Protein AF-A0A0A8EWF3-F1 (afdb_monomer)

Structure (mmCIF, N/CA/C/O backbone):
data_AF-A0A0A8EWF3-F1
#
_entry.id   AF-A0A0A8EWF3-F1
#
loop_
_atom_site.group_PDB
_atom_site.id
_atom_site.type_symbol
_atom_site.label_atom_id
_atom_site.label_alt_id
_atom_site.label_comp_id
_atom_site.label_asym_id
_atom_site.label_entity_id
_atom_site.label_seq_id
_atom_site.pdbx_PDB_ins_code
_atom_site.Cartn_x
_atom_site.Cartn_y
_atom_site.Cartn_z
_atom_site.occupancy
_atom_site.B_iso_or_equiv
_atom_site.auth_seq_id
_atom_site.auth_comp_id
_atom_site.auth_asym_id
_atom_site.auth_atom_id
_atom_site.pdbx_PDB_model_num
ATOM 1 N N . MET A 1 1 ? -27.011 8.630 15.230 1.00 48.81 1 MET A N 1
ATOM 2 C CA . MET A 1 1 ? -26.322 9.330 14.113 1.00 48.81 1 MET A CA 1
ATOM 3 C C . MET A 1 1 ? -24.894 8.831 13.846 1.00 48.81 1 MET A C 1
ATOM 5 O O . MET A 1 1 ? -24.354 9.154 12.801 1.00 48.81 1 MET A O 1
ATOM 9 N N . THR A 1 2 ? -24.285 8.014 14.715 1.00 58.91 2 THR A N 1
ATOM 10 C CA . THR A 1 2 ? -22.899 7.515 14.578 1.00 58.91 2 THR A CA 1
ATOM 11 C C . THR A 1 2 ? -22.667 6.549 13.408 1.00 58.91 2 THR A C 1
ATOM 13 O O . THR A 1 2 ? -21.624 6.640 12.772 1.00 58.91 2 THR A O 1
ATOM 16 N N . SER A 1 3 ? -23.632 5.684 13.069 1.00 68.69 3 SER A N 1
ATOM 17 C CA . SER A 1 3 ? -23.483 4.692 11.983 1.00 68.69 3 SER A CA 1
ATOM 18 C C . SER A 1 3 ? -23.266 5.328 10.598 1.00 68.69 3 SER A C 1
ATOM 20 O O . SER A 1 3 ? -22.414 4.870 9.849 1.00 68.69 3 SER A O 1
ATOM 22 N N . ARG A 1 4 ? -23.936 6.447 10.279 1.00 83.62 4 ARG A N 1
ATOM 23 C CA . ARG A 1 4 ? -23.795 7.120 8.969 1.00 83.62 4 ARG A CA 1
ATOM 24 C C . ARG A 1 4 ? -22.436 7.807 8.776 1.00 83.62 4 ARG A C 1
ATOM 26 O O . ARG A 1 4 ? -22.008 8.008 7.645 1.00 83.62 4 ARG A O 1
ATOM 33 N N . ASN A 1 5 ? -21.764 8.146 9.874 1.00 91.00 5 ASN A N 1
ATOM 34 C CA . ASN A 1 5 ? -20.509 8.898 9.868 1.00 91.00 5 ASN A CA 1
ATOM 35 C C . ASN A 1 5 ? -19.274 7.989 10.001 1.00 91.00 5 ASN A C 1
ATOM 37 O O . ASN A 1 5 ? -18.174 8.390 9.624 1.00 91.00 5 ASN A O 1
ATOM 41 N N . ARG A 1 6 ? -19.452 6.763 10.519 1.00 94.19 6 ARG A N 1
ATOM 42 C CA . ARG A 1 6 ? -18.382 5.776 10.740 1.00 94.19 6 ARG A CA 1
ATOM 43 C C . ARG A 1 6 ? -17.614 5.431 9.450 1.00 94.19 6 ARG A C 1
ATOM 45 O O . ARG A 1 6 ? -16.394 5.566 9.491 1.00 94.19 6 ARG A O 1
ATOM 52 N N . PRO A 1 7 ? -18.251 5.155 8.288 1.00 96.25 7 PRO A N 1
ATOM 53 C CA . PRO A 1 7 ? -17.521 4.813 7.060 1.00 96.25 7 PRO A CA 1
ATOM 54 C C . PRO A 1 7 ? -16.562 5.910 6.579 1.00 96.25 7 PRO A C 1
ATOM 56 O O . PRO A 1 7 ? -15.461 5.630 6.115 1.00 96.25 7 PRO A O 1
ATOM 59 N N . ALA A 1 8 ? -16.948 7.182 6.729 1.00 97.00 8 ALA A N 1
ATOM 60 C CA . ALA A 1 8 ? -16.099 8.308 6.346 1.00 97.00 8 ALA A CA 1
ATOM 61 C C . ALA A 1 8 ? -14.860 8.441 7.250 1.00 97.00 8 ALA A C 1
ATOM 63 O O . ALA A 1 8 ? -13.789 8.822 6.774 1.00 97.00 8 ALA A O 1
ATOM 64 N N . ALA A 1 9 ? -14.988 8.108 8.540 1.00 97.75 9 ALA A N 1
ATOM 65 C CA . ALA A 1 9 ? -13.851 8.052 9.455 1.00 97.75 9 ALA A CA 1
ATOM 66 C C . ALA A 1 9 ? -12.939 6.865 9.135 1.00 97.75 9 ALA A C 1
ATOM 68 O O . ALA A 1 9 ? -11.726 7.053 9.070 1.00 97.75 9 ALA A O 1
ATOM 69 N N . VAL A 1 10 ? -13.525 5.686 8.891 1.00 98.19 10 VAL A N 1
ATOM 70 C CA . VAL A 1 10 ? -12.802 4.466 8.504 1.00 98.19 10 VAL A CA 1
ATOM 71 C C . VAL A 1 10 ? -11.935 4.734 7.278 1.00 98.19 10 VAL A C 1
ATOM 73 O O . VAL A 1 10 ? -10.716 4.593 7.347 1.00 98.19 10 VAL A O 1
ATOM 76 N N . LEU A 1 11 ? -12.530 5.243 6.194 1.00 98.06 11 LEU A N 1
ATOM 77 C CA . LEU A 1 11 ? -11.802 5.557 4.965 1.00 98.06 11 LEU A CA 1
ATOM 78 C C . LEU A 1 11 ? -10.688 6.588 5.193 1.00 98.06 11 LEU A C 1
ATOM 80 O O . LEU A 1 11 ? -9.580 6.433 4.684 1.00 98.06 11 LEU A O 1
ATOM 84 N N . ALA A 1 12 ? -10.958 7.645 5.963 1.00 97.94 12 ALA A N 1
ATOM 85 C CA . ALA A 1 12 ? -9.964 8.673 6.255 1.00 97.94 12 ALA A CA 1
ATOM 86 C C . ALA A 1 12 ? -8.751 8.108 7.015 1.00 97.94 12 ALA A C 1
ATOM 88 O O . ALA A 1 12 ? -7.612 8.415 6.663 1.00 97.94 12 ALA A O 1
ATOM 89 N N . LEU A 1 13 ? -8.984 7.281 8.034 1.00 98.12 13 LEU A N 1
ATOM 90 C CA . LEU A 1 13 ? -7.924 6.652 8.827 1.00 98.12 13 LEU A CA 1
ATOM 91 C C . LEU A 1 13 ? -7.172 5.579 8.027 1.00 98.12 13 LEU A C 1
ATOM 93 O O . LEU A 1 13 ? -5.946 5.483 8.122 1.00 98.12 13 LEU A O 1
ATOM 97 N N . ALA A 1 14 ? -7.874 4.817 7.187 1.00 97.69 14 ALA A N 1
ATOM 98 C CA . ALA A 1 14 ? -7.269 3.843 6.282 1.00 97.69 14 ALA A CA 1
ATOM 99 C C . ALA A 1 14 ? -6.287 4.516 5.307 1.00 97.69 14 ALA A C 1
ATOM 101 O O . ALA A 1 14 ? -5.194 4.004 5.080 1.00 97.69 14 ALA A O 1
ATOM 102 N N . GLN A 1 15 ? -6.619 5.723 4.832 1.00 97.12 15 GLN A N 1
ATOM 103 C CA . GLN A 1 15 ? -5.756 6.578 4.003 1.00 97.12 15 GLN A CA 1
ATOM 104 C C . GLN A 1 15 ? -4.598 7.256 4.768 1.00 97.12 15 GLN A C 1
ATOM 106 O O . GLN A 1 15 ? -3.878 8.063 4.181 1.00 97.12 15 GLN A O 1
ATOM 111 N N . GLY A 1 16 ? -4.428 6.993 6.068 1.00 96.56 16 GLY A N 1
ATOM 112 C CA . GLY A 1 16 ? -3.350 7.566 6.882 1.00 96.56 16 GLY A CA 1
ATOM 113 C C . GLY A 1 16 ? -3.595 9.003 7.352 1.00 96.56 16 GLY A C 1
ATOM 114 O O . GLY A 1 16 ? -2.654 9.695 7.742 1.00 96.56 16 GLY A O 1
ATOM 115 N N . ARG A 1 17 ? -4.842 9.491 7.314 1.00 97.69 17 ARG A N 1
ATOM 116 C CA . ARG A 1 17 ? -5.175 10.822 7.843 1.00 97.69 17 ARG A CA 1
ATOM 117 C C . ARG A 1 17 ? -5.120 10.842 9.368 1.00 97.69 17 ARG A C 1
ATOM 119 O O . ARG A 1 17 ? -5.388 9.845 10.031 1.00 97.69 17 ARG A O 1
ATOM 126 N N . THR A 1 18 ? -4.849 12.015 9.933 1.00 98.00 18 THR A N 1
ATOM 127 C CA . THR A 1 18 ? -4.848 12.200 11.390 1.00 98.00 18 THR A CA 1
ATOM 128 C C . THR A 1 18 ? -6.256 12.077 11.978 1.00 98.00 18 THR A C 1
ATOM 130 O O . THR A 1 18 ? -7.254 12.321 11.296 1.00 98.00 18 THR A O 1
ATOM 133 N N . ASN A 1 19 ? -6.357 11.810 13.285 1.00 97.56 19 ASN A N 1
ATOM 134 C CA . ASN A 1 19 ? -7.644 11.730 13.990 1.00 97.56 19 ASN A CA 1
ATOM 135 C C . ASN A 1 19 ? -8.511 12.984 13.790 1.00 97.56 19 ASN A C 1
ATOM 137 O O . ASN A 1 19 ? -9.726 12.881 13.639 1.00 97.56 19 ASN A O 1
ATOM 141 N N . GLY A 1 20 ? -7.900 14.174 13.743 1.00 97.62 20 GLY A N 1
ATOM 142 C CA . GLY A 1 20 ? -8.615 15.427 13.480 1.00 97.62 20 GLY A CA 1
ATOM 143 C C . GLY A 1 20 ? -9.156 15.521 12.049 1.00 97.62 20 GLY A C 1
ATOM 144 O O . GLY A 1 20 ? -10.282 15.968 11.834 1.00 97.62 20 GLY A O 1
ATOM 145 N N . GLN A 1 21 ? -8.389 15.053 11.063 1.00 98.06 21 GLN A N 1
ATOM 146 C CA . GLN A 1 21 ? -8.828 14.999 9.668 1.00 98.06 21 GLN A CA 1
ATOM 147 C C . GLN A 1 21 ? -9.930 13.953 9.455 1.00 98.06 21 GLN A C 1
ATOM 149 O O . GLN A 1 21 ? -10.879 14.220 8.719 1.00 98.06 21 GLN A O 1
ATOM 154 N N . ALA A 1 22 ? -9.841 12.800 10.121 1.00 97.88 22 ALA A N 1
ATOM 155 C CA . ALA A 1 22 ? -10.887 11.781 10.114 1.00 97.88 22 ALA A CA 1
ATOM 156 C C . ALA A 1 22 ? -12.173 12.283 10.783 1.00 97.88 22 ALA A C 1
ATOM 158 O O . ALA A 1 22 ? -13.258 12.125 10.228 1.00 97.88 22 ALA A O 1
ATOM 159 N N . ALA A 1 23 ? -12.051 12.979 11.918 1.00 97.38 23 ALA A N 1
ATOM 160 C CA . ALA A 1 23 ? -13.173 13.617 12.600 1.00 97.38 23 ALA A CA 1
ATOM 161 C C . ALA A 1 23 ? -13.886 14.627 11.688 1.00 97.38 23 ALA A C 1
ATOM 163 O O . ALA A 1 23 ? -15.108 14.584 11.549 1.00 97.38 23 ALA A O 1
ATOM 164 N N . LYS A 1 24 ? -13.116 15.479 10.993 1.00 97.62 24 LYS A N 1
ATOM 165 C CA . LYS A 1 24 ? -13.646 16.432 10.008 1.00 97.62 24 LYS A CA 1
ATOM 166 C C . LYS A 1 24 ? -14.337 15.724 8.840 1.00 97.62 24 LYS A C 1
ATOM 168 O O . LYS A 1 24 ? -15.425 16.137 8.457 1.00 97.62 24 LYS A O 1
ATOM 173 N N . ALA A 1 25 ? -13.731 14.669 8.292 1.00 96.69 25 ALA A N 1
ATOM 174 C CA . ALA A 1 25 ? -14.299 13.900 7.183 1.00 96.69 25 ALA A CA 1
ATOM 175 C C . ALA A 1 25 ? -15.623 13.215 7.563 1.00 96.69 25 ALA A C 1
ATOM 177 O O . ALA A 1 25 ? -16.545 13.166 6.756 1.00 96.69 25 ALA A O 1
ATOM 178 N N . ALA A 1 26 ? -15.726 12.735 8.801 1.00 96.38 26 ALA A N 1
ATOM 179 C CA . ALA A 1 26 ? -16.917 12.086 9.332 1.00 96.38 26 ALA A CA 1
ATOM 180 C C . ALA A 1 26 ? -17.937 13.049 9.959 1.00 96.38 26 ALA A C 1
ATOM 182 O O . ALA A 1 26 ? -19.008 12.610 10.368 1.00 96.38 26 ALA A O 1
ATOM 183 N N . GLY A 1 27 ? -17.634 14.344 10.084 1.00 96.50 27 GLY A N 1
ATOM 184 C CA . GLY A 1 27 ? -18.511 15.298 10.770 1.00 96.50 27 GLY A CA 1
ATOM 185 C C . GLY A 1 27 ? -18.739 14.955 12.249 1.00 96.50 27 GLY A C 1
ATOM 186 O O . GLY A 1 27 ? -19.850 15.101 12.756 1.00 96.50 27 GLY A O 1
ATOM 187 N N . VAL A 1 28 ? -17.709 14.454 12.939 1.00 96.50 28 VAL A N 1
ATOM 188 C CA . VAL A 1 28 ? -17.737 14.106 14.373 1.00 96.50 28 VAL A CA 1
ATOM 189 C C . VAL A 1 28 ? -16.623 14.826 15.137 1.00 96.50 28 VAL A C 1
ATOM 191 O O . VAL A 1 28 ? -15.755 15.465 14.548 1.00 96.50 28 VAL A O 1
ATOM 194 N N . SER A 1 29 ? -16.626 14.735 16.469 1.00 96.38 29 SER A N 1
ATOM 195 C CA . SER A 1 29 ? -15.543 15.279 17.298 1.00 96.38 29 SER A CA 1
ATOM 196 C C . SER A 1 29 ? -14.323 14.351 17.325 1.00 96.38 29 SER A C 1
ATOM 198 O O . SER A 1 29 ? -14.458 13.130 17.240 1.00 96.38 29 SER A O 1
ATOM 200 N N . GLY A 1 30 ? -13.126 14.903 17.553 1.00 96.38 30 GLY A N 1
ATOM 201 C CA . GLY A 1 30 ? -11.910 14.095 17.738 1.00 96.38 30 GLY A CA 1
ATOM 202 C C . GLY A 1 30 ? -12.018 13.095 18.897 1.00 96.38 30 GLY A C 1
ATOM 203 O O . GLY A 1 30 ? -11.538 11.972 18.788 1.00 96.38 30 GLY A O 1
ATOM 204 N N . ARG A 1 31 ? -12.743 13.448 19.970 1.00 96.62 31 ARG A N 1
ATOM 205 C CA . ARG A 1 31 ? -13.037 12.533 21.089 1.00 96.62 31 ARG A CA 1
ATOM 206 C C . ARG A 1 31 ? -13.859 11.317 20.648 1.00 96.62 31 ARG A C 1
ATOM 208 O O . ARG A 1 31 ? -13.682 10.238 21.199 1.00 96.62 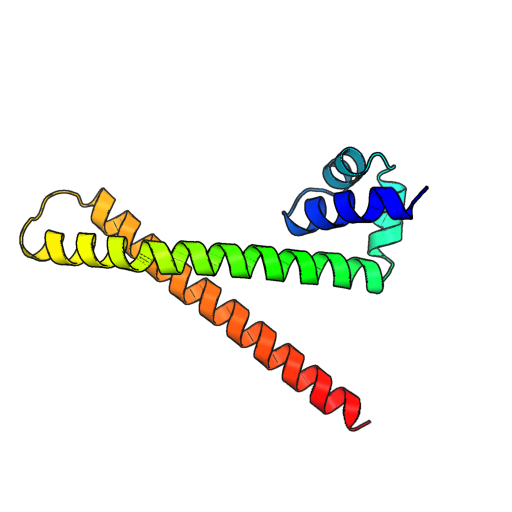31 ARG A O 1
ATOM 215 N N . THR A 1 32 ? -14.731 11.480 19.650 1.00 96.12 32 THR A N 1
ATOM 216 C CA . THR A 1 32 ? -15.491 10.362 19.069 1.00 96.12 32 THR A CA 1
ATOM 217 C C . THR A 1 32 ? -14.574 9.414 18.305 1.00 96.12 32 THR A C 1
ATOM 219 O O . THR A 1 32 ? -14.708 8.210 18.479 1.00 96.12 32 THR A O 1
ATOM 222 N N . ILE A 1 33 ? -13.626 9.945 17.522 1.00 97.69 33 ILE A N 1
ATOM 223 C CA . ILE A 1 33 ? -12.622 9.135 16.813 1.00 97.69 33 ILE A CA 1
ATOM 224 C C . ILE A 1 33 ? -11.746 8.364 17.797 1.00 97.69 33 ILE A C 1
ATOM 226 O O . ILE A 1 33 ? -11.573 7.168 17.624 1.00 97.69 33 ILE A O 1
ATOM 230 N N . LEU A 1 34 ? -11.242 9.021 18.848 1.00 97.00 34 LEU A N 1
ATOM 231 C CA . LEU A 1 34 ? -10.443 8.351 19.880 1.00 97.00 34 LEU A CA 1
ATOM 232 C C . LEU A 1 34 ? -11.218 7.199 20.530 1.00 97.00 34 LEU A C 1
ATOM 234 O O . LEU A 1 34 ? -10.725 6.082 20.562 1.00 97.00 34 LEU A O 1
ATOM 238 N N . ARG A 1 35 ? -12.475 7.439 20.926 1.00 96.38 35 ARG A N 1
ATOM 239 C CA . ARG A 1 35 ? -13.348 6.392 21.479 1.00 96.38 35 ARG A CA 1
ATOM 240 C C . ARG A 1 35 ? -13.605 5.247 20.493 1.00 96.38 35 ARG A C 1
ATOM 242 O O . ARG A 1 35 ? -13.772 4.114 20.916 1.00 96.38 35 ARG A O 1
ATOM 249 N 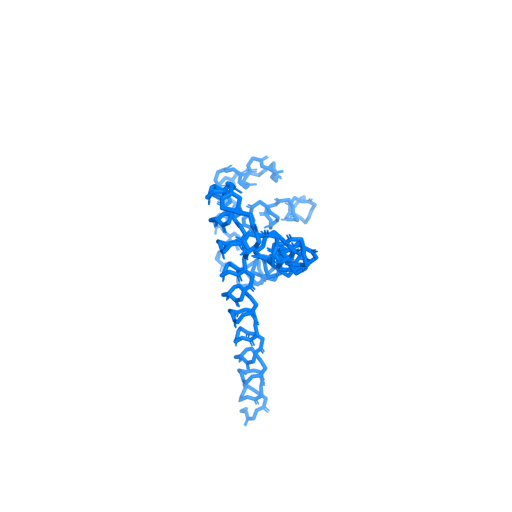N . TRP A 1 36 ? -13.712 5.534 19.196 1.00 96.81 36 TRP A N 1
ATOM 250 C CA . TRP A 1 36 ? -13.828 4.488 18.178 1.00 96.81 36 TRP A CA 1
ATOM 251 C C . TRP A 1 36 ? -12.518 3.723 17.993 1.00 96.81 36 TRP A C 1
ATOM 253 O O . TRP A 1 36 ? -12.562 2.528 17.781 1.00 96.81 36 TRP A O 1
ATOM 263 N N . LEU A 1 37 ? -11.354 4.354 18.122 1.00 96.12 37 LEU A N 1
ATOM 264 C CA . LEU A 1 37 ? -10.076 3.638 18.062 1.00 96.12 37 LEU A CA 1
ATOM 265 C C . LEU A 1 37 ? -9.867 2.689 19.255 1.00 96.12 37 LEU A C 1
ATOM 267 O O . LEU A 1 37 ? -9.147 1.702 19.118 1.00 96.12 37 LEU A O 1
ATOM 271 N N . ASP A 1 38 ? -10.528 2.940 20.387 1.00 96.75 38 ASP A N 1
ATOM 272 C CA . ASP A 1 38 ? -10.550 2.009 21.522 1.00 96.75 38 ASP A CA 1
ATOM 273 C C . ASP A 1 38 ? -11.395 0.746 21.235 1.00 96.75 38 ASP A C 1
ATOM 275 O O . ASP A 1 38 ? -11.193 -0.290 21.868 1.00 96.75 38 ASP A O 1
ATOM 279 N N . ASP A 1 39 ? -12.314 0.806 20.265 1.00 96.25 39 ASP A N 1
ATOM 280 C CA . ASP A 1 39 ? -13.167 -0.305 19.830 1.00 96.25 39 ASP A CA 1
ATOM 281 C C . ASP A 1 39 ? -12.398 -1.225 18.850 1.00 96.25 39 ASP A C 1
ATOM 283 O O . ASP A 1 39 ? -11.993 -0.777 17.769 1.00 96.25 39 ASP A O 1
ATOM 287 N N . PRO A 1 40 ? -12.164 -2.509 19.199 1.00 94.38 40 PRO A N 1
ATOM 288 C CA . PRO A 1 40 ? -11.470 -3.454 18.323 1.00 94.38 40 PRO A CA 1
ATOM 289 C C . PRO A 1 40 ? -12.144 -3.645 16.960 1.00 94.38 40 PRO A C 1
ATOM 291 O O . PRO A 1 40 ? -11.437 -3.772 15.963 1.00 94.38 40 PRO A O 1
ATOM 294 N N . GLU A 1 41 ? -13.479 -3.611 16.895 1.00 94.69 41 GLU A N 1
ATOM 295 C CA . GLU A 1 41 ? -14.230 -3.791 15.645 1.00 94.69 41 GLU A CA 1
ATOM 296 C C . GLU A 1 41 ? -13.948 -2.632 14.681 1.00 94.69 41 GLU A C 1
ATOM 298 O O . GLU A 1 41 ? -13.664 -2.834 13.503 1.00 94.69 41 GLU A O 1
ATOM 303 N N . PHE A 1 42 ? -13.910 -1.400 15.194 1.00 96.25 42 PHE A N 1
ATOM 304 C CA . PHE A 1 42 ? -13.580 -0.231 14.380 1.00 96.25 42 PHE A CA 1
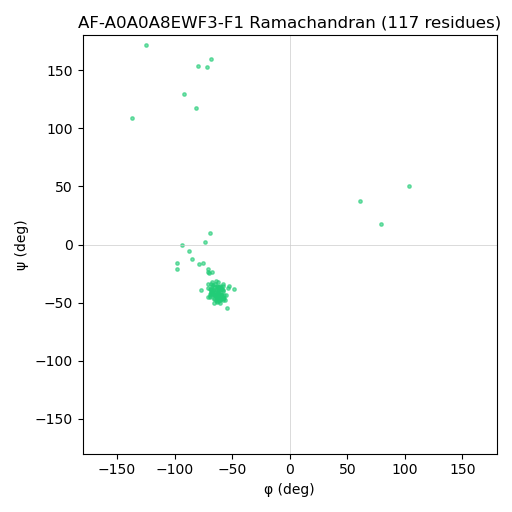ATOM 305 C C . PHE A 1 42 ? -12.137 -0.259 13.871 1.00 96.25 42 PHE A C 1
ATOM 307 O O . PHE A 1 42 ? -11.876 0.140 12.736 1.00 96.25 42 PHE A O 1
ATOM 314 N N . ARG A 1 43 ? -11.183 -0.713 14.697 1.00 96.06 43 ARG A N 1
ATOM 315 C CA . ARG A 1 43 ? -9.791 -0.882 14.252 1.00 96.06 43 ARG A CA 1
ATOM 316 C C . ARG A 1 43 ? -9.700 -1.913 13.132 1.00 96.06 43 ARG A C 1
ATOM 318 O O . ARG A 1 43 ? -9.062 -1.634 12.121 1.00 96.06 43 ARG A O 1
ATOM 325 N N . GLN A 1 44 ? -10.414 -3.028 13.264 1.00 94.06 44 GLN A N 1
ATOM 326 C CA . GLN A 1 44 ? -10.490 -4.046 12.223 1.00 94.06 44 GLN A CA 1
ATOM 327 C C . GLN A 1 44 ? -11.109 -3.503 10.923 1.00 94.06 44 GLN A C 1
ATOM 329 O O . GLN A 1 44 ? -10.583 -3.773 9.847 1.00 94.06 44 GLN A O 1
ATOM 334 N N . GLU A 1 45 ? -12.164 -2.683 10.997 1.00 96.25 45 GLU A N 1
ATOM 335 C CA . GLU A 1 45 ? -12.739 -2.002 9.823 1.00 96.25 45 GLU A CA 1
ATOM 336 C C . GLU A 1 45 ? -11.714 -1.085 9.122 1.00 96.25 45 GLU A C 1
ATOM 338 O O . GLU A 1 45 ? -11.621 -1.069 7.890 1.00 96.25 45 GLU A O 1
ATOM 343 N N . VAL A 1 46 ? -10.938 -0.312 9.896 1.00 97.38 46 VAL A N 1
ATOM 344 C CA . VAL A 1 46 ? -9.884 0.582 9.381 1.00 97.38 46 VAL A CA 1
ATOM 345 C C . VAL A 1 46 ? -8.778 -0.207 8.697 1.00 97.38 46 VAL A C 1
ATOM 347 O O . VAL A 1 46 ? -8.375 0.155 7.588 1.00 97.38 46 VAL A O 1
ATOM 350 N N . ASP A 1 47 ? -8.296 -1.265 9.340 1.00 94.06 47 ASP A N 1
ATOM 351 C CA . ASP A 1 47 ? -7.206 -2.073 8.811 1.00 94.06 47 ASP A CA 1
ATOM 352 C C . ASP A 1 47 ? -7.659 -2.858 7.575 1.00 94.06 47 ASP A C 1
ATOM 354 O O . ASP A 1 47 ? -6.984 -2.794 6.551 1.00 94.06 47 ASP A O 1
ATOM 358 N N . GLY A 1 48 ? -8.860 -3.448 7.584 1.00 94.00 48 GLY A N 1
ATOM 359 C CA . GLY A 1 48 ? -9.443 -4.094 6.403 1.00 94.00 48 GLY A CA 1
ATOM 360 C C . GLY A 1 48 ? -9.588 -3.137 5.215 1.00 94.00 48 GLY A C 1
ATOM 361 O O . GLY A 1 48 ? -9.143 -3.438 4.107 1.00 94.00 48 GLY A O 1
ATOM 362 N N . THR A 1 49 ? -10.102 -1.925 5.452 1.00 96.44 49 THR A N 1
ATOM 363 C CA . THR A 1 49 ? -10.192 -0.889 4.405 1.00 96.44 49 THR A CA 1
ATOM 364 C C . THR A 1 49 ? -8.804 -0.481 3.895 1.00 96.44 49 THR A C 1
ATOM 366 O O . THR A 1 49 ? -8.624 -0.214 2.705 1.00 96.44 49 THR A O 1
ATOM 369 N N . ARG A 1 50 ? -7.790 -0.421 4.768 1.00 94.81 50 ARG A N 1
ATOM 370 C CA . ARG A 1 50 ? -6.410 -0.116 4.363 1.00 94.81 50 ARG A CA 1
ATOM 371 C C . ARG A 1 50 ? -5.837 -1.223 3.481 1.00 94.81 50 ARG A C 1
ATOM 373 O O . ARG A 1 50 ? -5.242 -0.908 2.450 1.00 94.81 50 ARG A O 1
ATOM 380 N N . THR A 1 51 ? -6.054 -2.484 3.837 1.00 91.88 51 THR A N 1
ATOM 381 C CA . THR A 1 51 ? -5.645 -3.643 3.036 1.00 91.88 51 THR A CA 1
ATOM 382 C C . THR A 1 51 ? -6.283 -3.609 1.645 1.00 91.88 51 THR A C 1
ATOM 384 O O . THR A 1 51 ? -5.580 -3.770 0.648 1.00 91.88 51 THR A O 1
ATOM 387 N N . GLU A 1 52 ? -7.574 -3.281 1.528 1.00 93.62 52 GLU A N 1
ATOM 388 C CA . GLU A 1 52 ? -8.239 -3.104 0.225 1.00 93.62 52 GLU A CA 1
ATOM 389 C C . GLU A 1 52 ? -7.599 -1.994 -0.630 1.00 93.62 52 GLU A C 1
ATOM 391 O O . GLU A 1 52 ? -7.368 -2.171 -1.832 1.00 93.62 52 GLU A O 1
ATOM 396 N N . LEU A 1 53 ? -7.260 -0.851 -0.020 1.00 94.69 53 LEU A N 1
ATOM 397 C CA . LEU A 1 53 ? -6.568 0.244 -0.711 1.00 94.69 53 LEU A CA 1
ATOM 398 C C . LEU A 1 53 ? -5.181 -0.184 -1.214 1.00 94.69 53 LEU A C 1
ATOM 400 O O . LEU A 1 53 ? -4.788 0.189 -2.325 1.00 94.69 53 LEU A O 1
ATOM 404 N N . LEU A 1 54 ? -4.448 -0.971 -0.423 1.00 92.31 54 LEU A N 1
ATOM 405 C CA . LEU A 1 54 ? -3.142 -1.507 -0.806 1.00 92.31 54 LEU A CA 1
ATOM 406 C C . LEU A 1 54 ? -3.260 -2.537 -1.935 1.00 92.31 54 LEU A C 1
ATOM 408 O O . LEU A 1 54 ? -2.493 -2.460 -2.895 1.00 92.31 54 LEU A O 1
ATOM 412 N N . HIS A 1 55 ? -4.255 -3.427 -1.899 1.00 92.00 55 HIS A N 1
ATOM 413 C CA . HIS A 1 55 ? -4.534 -4.346 -3.007 1.00 92.00 55 HIS A CA 1
ATOM 414 C C . HIS A 1 55 ? -4.794 -3.599 -4.319 1.00 92.00 55 HIS A C 1
ATOM 416 O O . HIS A 1 55 ? -4.235 -3.954 -5.361 1.00 92.00 55 HIS A O 1
ATOM 422 N N . LEU A 1 56 ? -5.580 -2.518 -4.277 1.00 94.12 56 LEU A N 1
ATOM 423 C CA . LEU A 1 56 ? -5.806 -1.672 -5.448 1.00 94.12 56 LEU A CA 1
ATOM 424 C C . LEU A 1 56 ? -4.505 -1.024 -5.950 1.00 94.12 56 LEU A C 1
ATOM 426 O O . LEU A 1 56 ? -4.278 -0.952 -7.162 1.00 94.12 56 LEU A O 1
ATOM 430 N N . ALA A 1 57 ? -3.649 -0.549 -5.043 1.00 93.00 57 ALA A N 1
ATOM 431 C CA . ALA A 1 57 ? -2.357 0.031 -5.400 1.00 93.00 57 ALA A CA 1
ATOM 432 C C . ALA A 1 57 ? -1.438 -0.998 -6.077 1.00 93.00 57 ALA A C 1
ATOM 434 O O . ALA A 1 57 ? -0.868 -0.697 -7.127 1.00 93.00 57 ALA A O 1
ATOM 435 N N . VAL A 1 58 ? -1.363 -2.223 -5.548 1.00 92.94 58 VAL A N 1
ATOM 436 C CA . VAL A 1 58 ? -0.606 -3.327 -6.159 1.00 92.94 58 VAL A CA 1
ATOM 437 C C . VAL A 1 58 ? -1.142 -3.666 -7.543 1.00 92.94 58 VAL A C 1
ATOM 439 O O . VAL A 1 58 ? -0.353 -3.779 -8.476 1.00 92.94 58 VAL A O 1
ATOM 442 N N . GLY A 1 59 ? -2.463 -3.744 -7.726 1.00 93.06 59 GLY A N 1
ATOM 443 C CA . GLY A 1 59 ? -3.054 -3.972 -9.048 1.00 93.06 59 GLY A CA 1
ATOM 444 C C . GLY A 1 59 ? -2.653 -2.900 -10.071 1.00 93.06 59 GLY A C 1
ATOM 445 O O . GLY A 1 59 ? -2.323 -3.214 -11.215 1.00 93.06 59 GLY A O 1
ATOM 446 N N . ARG A 1 60 ? -2.604 -1.628 -9.653 1.00 94.88 60 ARG A N 1
ATOM 447 C CA . ARG A 1 60 ? -2.142 -0.519 -10.507 1.00 94.88 60 ARG A CA 1
ATOM 448 C C . ARG A 1 60 ? -0.647 -0.598 -10.817 1.00 94.88 60 ARG A C 1
ATOM 450 O O . ARG A 1 60 ? -0.262 -0.347 -11.958 1.00 94.88 60 ARG A O 1
ATOM 457 N N . LEU A 1 61 ? 0.184 -0.952 -9.837 1.00 94.38 61 LEU A N 1
ATOM 458 C CA . LEU A 1 61 ? 1.621 -1.165 -10.039 1.00 94.38 61 LEU A CA 1
ATOM 459 C C . LEU A 1 61 ? 1.879 -2.339 -10.990 1.00 94.38 61 LEU A C 1
ATOM 461 O O . LEU A 1 61 ? 2.663 -2.198 -11.925 1.00 94.38 61 LEU A O 1
ATOM 465 N N . ALA A 1 62 ? 1.160 -3.450 -10.822 1.00 92.56 62 ALA A N 1
ATOM 466 C CA . ALA A 1 62 ? 1.251 -4.616 -11.691 1.00 92.56 62 ALA A CA 1
ATOM 467 C C . ALA A 1 62 ? 0.876 -4.267 -13.138 1.00 92.56 62 ALA A C 1
ATOM 469 O O . ALA A 1 62 ? 1.625 -4.592 -14.055 1.00 92.56 62 ALA A O 1
ATOM 470 N N . ALA A 1 63 ? -0.213 -3.524 -13.357 1.00 94.38 63 ALA A N 1
ATOM 471 C CA . ALA A 1 63 ? -0.582 -3.05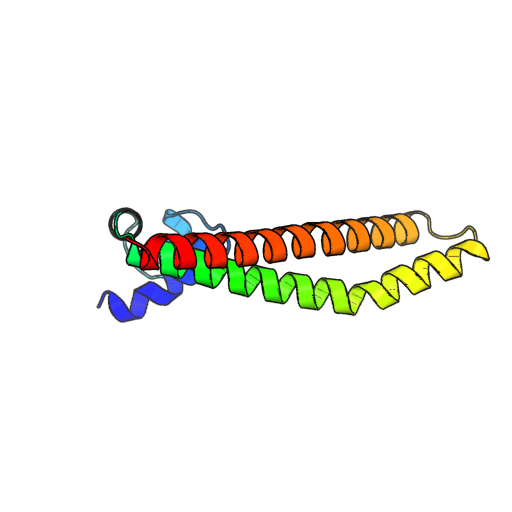8 -14.696 1.00 94.38 63 ALA A CA 1
ATOM 472 C C . ALA A 1 63 ? 0.487 -2.139 -15.324 1.00 94.38 63 ALA A C 1
ATOM 474 O O . ALA A 1 63 ? 0.733 -2.196 -16.527 1.00 94.38 63 ALA A O 1
ATOM 475 N N . ALA A 1 64 ? 1.144 -1.300 -14.518 1.00 95.81 64 ALA A N 1
ATOM 476 C CA . ALA A 1 64 ? 2.209 -0.414 -14.982 1.00 95.81 64 ALA A CA 1
ATOM 477 C C . ALA A 1 64 ? 3.568 -1.121 -15.163 1.00 95.81 64 ALA A C 1
ATOM 479 O O . ALA A 1 64 ? 4.439 -0.585 -15.854 1.00 95.81 64 ALA A O 1
ATOM 480 N N . SER A 1 65 ? 3.751 -2.311 -14.581 1.00 95.50 65 SER A N 1
ATOM 481 C CA . SER A 1 65 ? 5.011 -3.061 -14.625 1.00 95.50 65 SER A CA 1
ATOM 482 C C . SER A 1 65 ? 5.424 -3.434 -16.050 1.00 95.50 65 SER A C 1
ATOM 484 O O . SER A 1 65 ? 6.595 -3.289 -16.384 1.00 95.50 65 SER A O 1
ATOM 486 N N . THR A 1 66 ? 4.474 -3.781 -16.927 1.00 95.94 66 THR A N 1
ATOM 487 C CA . THR A 1 66 ? 4.748 -4.061 -18.348 1.00 95.94 66 THR A CA 1
ATOM 488 C C . THR A 1 66 ? 5.440 -2.876 -19.019 1.00 95.94 66 THR A C 1
ATOM 490 O O . THR A 1 66 ? 6.506 -3.024 -19.603 1.00 95.94 66 THR A O 1
ATOM 493 N N . LYS A 1 67 ? 4.913 -1.660 -18.816 1.00 95.94 67 LYS A N 1
ATOM 494 C CA . LYS A 1 67 ? 5.501 -0.428 -19.363 1.00 95.94 67 LYS A CA 1
ATOM 495 C C . LYS A 1 67 ? 6.883 -0.127 -18.776 1.00 95.94 67 LYS A C 1
ATOM 497 O O . LYS A 1 67 ? 7.727 0.464 -19.451 1.00 95.94 67 LYS A O 1
ATOM 502 N N . ALA A 1 68 ? 7.101 -0.463 -17.505 1.00 96.06 68 ALA A N 1
ATOM 503 C CA . ALA A 1 68 ? 8.407 -0.321 -16.875 1.00 96.06 68 ALA A CA 1
ATOM 504 C C . ALA A 1 68 ? 9.425 -1.290 -17.495 1.00 96.06 68 ALA A C 1
ATOM 506 O O . ALA A 1 68 ? 10.534 -0.866 -17.803 1.00 96.06 68 ALA A O 1
ATOM 507 N N . VAL A 1 69 ? 9.038 -2.544 -17.748 1.00 96.38 69 VAL A N 1
ATOM 508 C CA . VAL A 1 69 ? 9.882 -3.526 -18.445 1.00 96.38 69 VAL A CA 1
ATOM 509 C C . VAL A 1 69 ? 10.210 -3.058 -19.861 1.00 96.38 69 VAL A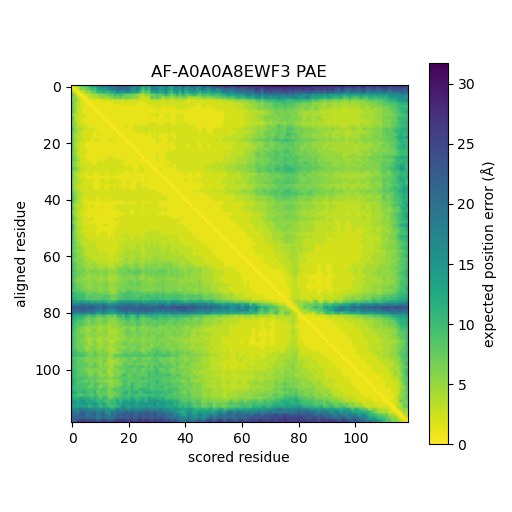 C 1
ATOM 511 O O . VAL A 1 69 ? 11.387 -3.022 -20.203 1.00 96.38 69 VAL A O 1
ATOM 514 N N . ASP A 1 70 ? 9.223 -2.600 -20.636 1.00 94.81 70 ASP A N 1
ATOM 515 C CA . ASP A 1 70 ? 9.449 -2.072 -21.992 1.00 94.81 70 ASP A CA 1
ATOM 516 C C . ASP A 1 70 ? 10.475 -0.930 -21.985 1.00 94.81 70 ASP A C 1
ATOM 518 O O . ASP A 1 70 ? 11.394 -0.890 -22.795 1.00 94.81 70 ASP A O 1
ATOM 522 N N . ALA A 1 71 ? 10.371 -0.019 -21.012 1.00 94.00 71 ALA A N 1
ATOM 523 C CA . ALA A 1 71 ? 11.321 1.078 -20.860 1.00 94.00 71 ALA A CA 1
ATOM 524 C C . ALA A 1 71 ? 12.753 0.622 -20.536 1.00 94.00 71 ALA A C 1
ATOM 526 O O . ALA A 1 71 ? 13.697 1.317 -20.907 1.00 94.00 71 ALA A O 1
ATOM 527 N N . LEU A 1 72 ? 12.917 -0.495 -19.824 1.00 94.00 72 LEU A N 1
ATOM 528 C CA . LEU A 1 72 ? 14.227 -1.077 -19.539 1.00 94.00 72 LEU A CA 1
ATOM 529 C C . LEU A 1 72 ? 14.785 -1.822 -20.755 1.00 94.00 72 LEU A C 1
ATOM 531 O O . LEU A 1 72 ? 15.978 -1.708 -21.018 1.00 94.00 72 LEU A O 1
ATOM 535 N N . VAL A 1 73 ? 13.938 -2.533 -21.508 1.00 94.56 73 VAL A N 1
ATOM 536 C CA . VAL A 1 73 ? 14.323 -3.204 -22.760 1.00 94.56 73 VAL A CA 1
ATOM 537 C C . VAL A 1 73 ? 14.775 -2.175 -23.796 1.00 94.56 73 VAL A C 1
ATOM 539 O O . VAL A 1 73 ? 15.877 -2.300 -24.319 1.00 94.56 73 VAL A O 1
ATOM 542 N N . ASP A 1 74 ? 13.997 -1.107 -24.006 1.00 92.94 74 ASP A N 1
ATOM 543 C CA . ASP A 1 74 ? 14.345 0.004 -24.908 1.00 92.94 74 ASP A CA 1
ATOM 544 C C . ASP A 1 74 ? 15.732 0.602 -24.595 1.00 92.94 74 ASP A C 1
ATOM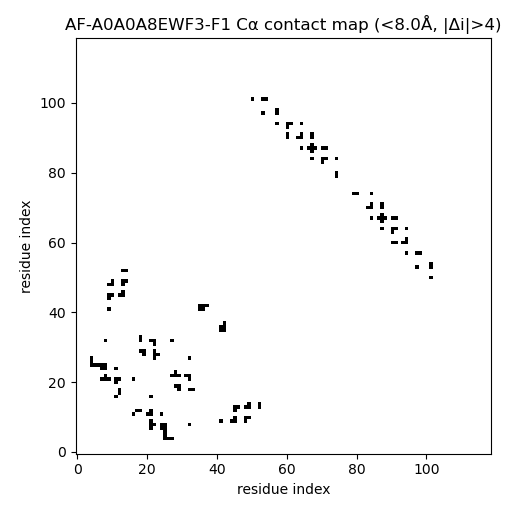 546 O O . ASP A 1 74 ? 16.451 1.048 -25.496 1.00 92.94 74 ASP A O 1
ATOM 550 N N . ALA A 1 75 ? 16.089 0.653 -23.306 1.00 93.00 75 ALA A N 1
ATOM 551 C CA . ALA A 1 75 ? 17.330 1.249 -22.822 1.00 93.00 75 ALA A CA 1
ATOM 552 C C . ALA A 1 75 ? 18.571 0.380 -23.082 1.00 93.00 75 ALA A C 1
ATOM 554 O O . ALA A 1 75 ? 19.683 0.902 -23.014 1.00 93.00 75 ALA A O 1
ATOM 555 N N . LEU A 1 76 ? 18.402 -0.910 -23.401 1.00 89.38 76 LEU A N 1
ATOM 556 C CA . LEU A 1 76 ? 19.508 -1.781 -23.817 1.00 89.38 76 LEU A CA 1
ATOM 557 C C . LEU A 1 76 ? 20.088 -1.342 -25.164 1.00 89.38 76 LEU A C 1
ATOM 559 O O . LEU A 1 76 ? 21.298 -1.413 -25.365 1.00 89.38 76 LEU A O 1
ATOM 563 N N . ASP A 1 77 ? 19.227 -0.846 -26.051 1.00 91.25 77 ASP A N 1
ATOM 564 C CA . ASP A 1 77 ? 19.603 -0.412 -27.397 1.00 91.25 77 ASP A CA 1
ATOM 565 C C . ASP A 1 77 ? 19.812 1.110 -27.491 1.00 91.25 77 ASP A C 1
ATOM 567 O O . ASP A 1 77 ? 20.397 1.609 -28.453 1.00 91.25 77 ASP A O 1
ATOM 571 N N . ASN A 1 78 ? 19.327 1.875 -26.503 1.00 83.00 78 ASN A N 1
ATOM 572 C CA . ASN A 1 78 ? 19.350 3.336 -26.513 1.00 83.00 78 ASN A CA 1
ATOM 573 C C . ASN A 1 78 ? 19.752 3.913 -25.146 1.00 83.00 78 ASN A C 1
ATOM 575 O O . ASN A 1 78 ? 18.942 3.977 -24.227 1.00 83.00 78 ASN A O 1
ATOM 579 N N . GLU A 1 79 ? 20.953 4.489 -25.032 1.00 70.75 79 GLU A N 1
ATOM 580 C CA . GLU A 1 79 ? 21.463 5.083 -23.775 1.00 70.75 79 GLU A CA 1
ATOM 581 C C . GLU A 1 79 ? 20.747 6.378 -23.311 1.00 70.75 79 GLU A C 1
ATOM 583 O O . GLU A 1 79 ? 21.192 7.069 -22.389 1.00 70.75 79 GLU A O 1
ATOM 588 N N . ARG A 1 80 ? 19.620 6.758 -23.924 1.00 72.62 80 ARG A N 1
ATOM 589 C CA . ARG A 1 80 ? 18.890 7.983 -23.567 1.00 72.62 80 ARG A CA 1
ATOM 590 C C . ARG A 1 80 ? 17.816 7.704 -22.519 1.00 72.62 80 ARG A C 1
ATOM 592 O O . ARG A 1 80 ? 16.931 6.885 -22.720 1.00 72.62 80 ARG A O 1
ATOM 599 N N . GLY A 1 81 ? 17.817 8.505 -21.452 1.00 81.25 81 GLY A N 1
ATOM 600 C CA . GLY A 1 81 ? 16.702 8.561 -20.502 1.00 81.25 81 GLY A CA 1
ATOM 601 C C . GLY A 1 81 ? 16.938 7.842 -19.174 1.00 81.25 81 GLY A C 1
ATOM 602 O O . GLY A 1 81 ? 16.060 7.123 -18.708 1.00 81.25 81 GLY A O 1
ATOM 603 N N . GLN A 1 82 ? 18.065 8.110 -18.508 1.00 88.00 82 GLN A N 1
ATOM 604 C CA . GLN A 1 82 ? 18.366 7.617 -17.152 1.00 88.00 82 GLN A CA 1
ATOM 605 C C . GLN A 1 82 ? 17.217 7.838 -16.149 1.00 88.00 82 GLN A C 1
ATOM 607 O O . GLN A 1 82 ? 16.901 6.956 -15.358 1.00 88.00 82 GLN A O 1
ATOM 612 N N . ALA A 1 83 ? 16.513 8.974 -16.230 1.00 91.38 83 ALA A N 1
ATOM 613 C CA . ALA A 1 83 ? 15.337 9.235 -15.396 1.00 91.38 83 ALA A CA 1
ATOM 614 C C . ALA A 1 83 ? 14.176 8.250 -15.659 1.00 91.38 83 ALA A C 1
ATOM 616 O O . ALA A 1 83 ? 13.484 7.855 -14.722 1.00 91.38 83 ALA A O 1
ATOM 617 N N . ARG A 1 84 ? 13.972 7.824 -16.916 1.00 92.00 84 ARG A N 1
ATOM 618 C CA . ARG A 1 84 ? 12.950 6.832 -17.299 1.00 92.00 84 ARG A CA 1
ATOM 619 C C . ARG A 1 84 ? 13.323 5.445 -16.771 1.00 92.00 84 ARG A C 1
ATOM 621 O O . ARG A 1 84 ? 12.468 4.783 -16.192 1.00 92.00 84 ARG A O 1
ATOM 628 N N . VAL A 1 85 ? 14.589 5.050 -16.913 1.00 94.31 85 VAL A N 1
ATOM 629 C CA . VAL A 1 85 ? 15.133 3.792 -16.368 1.00 94.31 85 VAL A CA 1
ATOM 630 C C . VAL A 1 85 ? 14.992 3.754 -14.847 1.00 94.31 85 VAL A C 1
ATOM 632 O O . VAL A 1 85 ? 14.480 2.782 -14.295 1.00 94.31 85 VAL A O 1
ATOM 635 N N . GLN A 1 86 ? 15.362 4.839 -14.163 1.00 95.25 86 GLN A N 1
ATOM 636 C CA . GLN A 1 86 ? 15.242 4.929 -12.712 1.00 95.25 86 GLN A CA 1
ATOM 637 C C . GLN A 1 86 ? 13.782 4.840 -12.250 1.00 95.25 86 GLN A C 1
ATOM 639 O O . GLN A 1 86 ? 13.489 4.109 -11.307 1.00 95.25 86 GLN A O 1
ATOM 644 N N . ALA A 1 87 ? 12.858 5.532 -12.924 1.00 94.88 87 ALA A N 1
ATOM 645 C CA . ALA A 1 87 ? 11.433 5.448 -12.611 1.00 94.88 87 ALA A CA 1
ATOM 646 C C . ALA A 1 87 ? 10.877 4.028 -12.816 1.00 94.88 87 ALA A C 1
ATOM 648 O O . ALA A 1 87 ? 10.123 3.541 -11.975 1.00 94.88 87 ALA A O 1
ATOM 649 N N . ALA A 1 88 ? 11.275 3.355 -13.902 1.00 95.56 88 ALA A N 1
ATOM 650 C CA . ALA A 1 88 ? 10.895 1.973 -14.174 1.00 95.56 88 ALA A CA 1
ATOM 651 C C . ALA A 1 88 ? 11.399 1.021 -13.079 1.00 95.56 88 ALA A C 1
ATOM 653 O O . ALA A 1 88 ? 10.616 0.236 -12.546 1.00 95.56 88 ALA A O 1
ATOM 654 N N . ARG A 1 89 ? 12.671 1.143 -12.681 1.00 95.50 89 ARG A N 1
ATOM 655 C CA . ARG A 1 89 ? 13.255 0.342 -11.598 1.00 95.50 89 ARG A CA 1
ATOM 656 C C . ARG A 1 89 ? 12.539 0.569 -10.268 1.00 95.50 89 ARG A C 1
ATOM 658 O O . ARG A 1 89 ? 12.093 -0.390 -9.655 1.00 95.50 89 ARG A O 1
ATOM 665 N N . THR A 1 90 ? 12.347 1.828 -9.868 1.00 96.50 90 THR A N 1
ATOM 666 C CA . THR A 1 90 ? 11.626 2.170 -8.631 1.00 96.50 90 THR A CA 1
ATOM 667 C C . THR A 1 90 ? 10.204 1.604 -8.620 1.00 96.50 90 THR A C 1
ATOM 669 O O . THR A 1 90 ? 9.744 1.132 -7.583 1.00 96.50 90 THR A O 1
ATOM 672 N N . LEU A 1 91 ? 9.504 1.625 -9.758 1.00 96.38 91 LEU A N 1
ATOM 673 C CA . LEU A 1 91 ? 8.160 1.059 -9.865 1.00 96.38 91 LEU A CA 1
ATOM 674 C C . LEU A 1 91 ? 8.162 -0.462 -9.687 1.00 96.38 91 LEU A C 1
ATOM 676 O O . LEU A 1 91 ? 7.320 -0.979 -8.955 1.00 96.38 91 LEU A O 1
ATOM 680 N N . LEU A 1 92 ? 9.088 -1.170 -10.342 1.00 95.38 92 LEU A N 1
ATOM 681 C CA . LEU A 1 92 ? 9.204 -2.627 -10.233 1.00 95.38 92 LEU A CA 1
ATOM 682 C C . LEU A 1 92 ? 9.582 -3.056 -8.810 1.00 95.38 92 LEU A C 1
ATOM 684 O O . LEU A 1 92 ? 8.945 -3.958 -8.267 1.00 95.38 92 LEU A O 1
ATOM 688 N N . ASP A 1 93 ? 10.531 -2.355 -8.185 1.00 95.69 93 ASP A N 1
ATOM 689 C CA . ASP A 1 93 ? 10.939 -2.591 -6.797 1.00 95.69 93 ASP A CA 1
ATOM 690 C C . ASP A 1 93 ? 9.749 -2.397 -5.836 1.00 95.69 93 ASP A C 1
ATOM 692 O O . ASP A 1 93 ? 9.466 -3.255 -4.997 1.00 95.69 93 ASP A O 1
ATOM 696 N N . ALA A 1 94 ? 8.990 -1.303 -5.996 1.00 93.12 94 ALA A N 1
ATOM 697 C CA . ALA A 1 94 ? 7.797 -1.037 -5.192 1.00 93.12 94 ALA A CA 1
ATOM 698 C C . ALA A 1 94 ? 6.691 -2.081 -5.419 1.00 93.12 94 ALA A C 1
ATOM 700 O O . ALA A 1 94 ? 6.029 -2.496 -4.468 1.00 93.12 94 ALA A O 1
ATOM 701 N N . CYS A 1 95 ? 6.494 -2.525 -6.665 1.00 92.69 95 CYS A N 1
ATOM 702 C CA . CYS A 1 95 ? 5.513 -3.554 -7.003 1.00 92.69 95 CYS A CA 1
ATOM 703 C C . CYS A 1 95 ? 5.842 -4.891 -6.334 1.00 92.69 95 CYS A C 1
ATOM 705 O O . CYS A 1 95 ? 4.941 -5.548 -5.810 1.00 92.69 95 CYS A O 1
ATOM 707 N N . LEU A 1 96 ? 7.116 -5.294 -6.354 1.00 91.50 96 LEU A N 1
ATOM 708 C CA . LEU A 1 96 ? 7.569 -6.531 -5.728 1.00 91.50 96 LEU A CA 1
ATOM 709 C C . LEU A 1 96 ? 7.406 -6.462 -4.206 1.00 91.50 96 LEU A C 1
ATOM 711 O O . LEU A 1 96 ? 6.763 -7.336 -3.629 1.00 91.50 96 LEU A O 1
ATOM 715 N N . SER A 1 97 ? 7.898 -5.385 -3.591 1.00 92.94 97 SER A N 1
ATOM 716 C CA . SER A 1 97 ? 7.856 -5.200 -2.139 1.00 92.94 97 SER A CA 1
ATOM 717 C C . SER A 1 97 ? 6.427 -5.164 -1.588 1.00 92.94 97 SER A C 1
ATOM 719 O O . SER A 1 97 ? 6.128 -5.902 -0.653 1.00 92.94 97 SER A O 1
ATOM 721 N N . LEU A 1 98 ? 5.513 -4.378 -2.177 1.00 89.94 98 LEU A N 1
ATOM 722 C CA . LEU A 1 98 ? 4.127 -4.322 -1.689 1.00 89.94 98 LEU A CA 1
ATOM 723 C C . LEU A 1 98 ? 3.389 -5.653 -1.883 1.00 89.94 98 LEU A C 1
ATOM 725 O O . LEU A 1 98 ? 2.581 -6.030 -1.037 1.00 89.94 98 LEU A O 1
ATOM 729 N N . ARG A 1 99 ? 3.645 -6.366 -2.988 1.00 90.38 99 ARG A N 1
ATOM 730 C CA . ARG A 1 99 ? 3.047 -7.687 -3.224 1.00 90.38 99 ARG A CA 1
ATOM 731 C C . ARG A 1 99 ? 3.488 -8.687 -2.157 1.00 90.38 99 ARG A C 1
ATOM 733 O O . ARG A 1 99 ? 2.651 -9.425 -1.652 1.00 90.38 99 ARG A O 1
ATOM 740 N N . GLU A 1 100 ? 4.778 -8.706 -1.828 1.00 92.38 100 GLU A N 1
ATOM 741 C CA . GLU A 1 100 ? 5.326 -9.579 -0.786 1.00 92.38 100 GLU A CA 1
ATOM 742 C C . GLU A 1 100 ? 4.741 -9.256 0.590 1.00 92.38 100 GLU A C 1
ATOM 744 O O . GLU A 1 100 ? 4.335 -10.172 1.299 1.00 92.38 100 GLU A O 1
ATOM 749 N N . SER A 1 101 ? 4.623 -7.972 0.951 1.00 90.25 101 SER A N 1
ATOM 750 C CA . SER A 1 10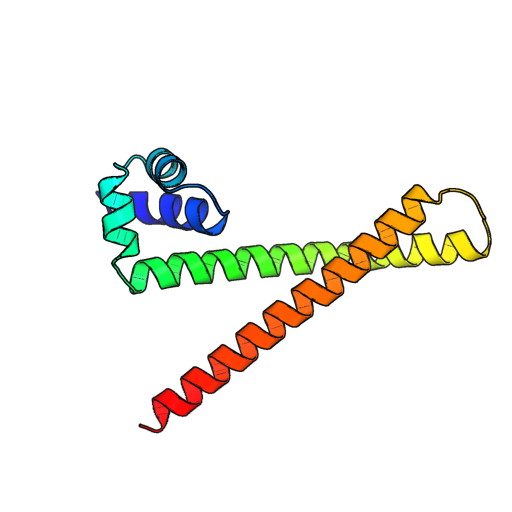1 ? 3.991 -7.574 2.215 1.00 90.25 101 SER A CA 1
ATOM 751 C C . SER A 1 101 ? 2.549 -8.075 2.326 1.00 90.25 101 SER A C 1
ATOM 753 O O . SER A 1 101 ? 2.193 -8.657 3.346 1.00 90.25 101 SER A O 1
ATOM 755 N N . LEU A 1 102 ? 1.740 -7.922 1.270 1.00 88.19 102 LEU A N 1
ATOM 756 C CA . LEU A 1 102 ? 0.343 -8.372 1.285 1.00 88.19 102 LEU A CA 1
ATOM 757 C C . LEU A 1 102 ? 0.205 -9.903 1.314 1.00 88.19 102 LEU A C 1
ATOM 759 O O . LEU A 1 102 ? -0.678 -10.409 2.001 1.00 88.19 102 LEU A O 1
ATOM 763 N N . ASP A 1 103 ? 1.061 -10.648 0.604 1.00 89.31 103 ASP A N 1
ATOM 764 C CA . ASP A 1 103 ? 1.069 -12.121 0.667 1.00 89.31 103 ASP A CA 1
ATOM 765 C C . ASP A 1 103 ? 1.413 -12.613 2.079 1.00 89.31 103 ASP A C 1
ATOM 767 O O . ASP A 1 103 ? 0.748 -13.496 2.621 1.00 89.31 103 ASP A O 1
ATOM 771 N N . LEU A 1 104 ? 2.423 -12.003 2.710 1.00 91.31 104 LEU A N 1
ATOM 772 C CA . LEU A 1 104 ? 2.815 -12.336 4.077 1.00 91.31 104 LEU A CA 1
ATOM 773 C C . LEU A 1 104 ? 1.706 -12.017 5.083 1.00 91.31 104 LEU A C 1
ATOM 775 O O . LEU A 1 104 ? 1.410 -12.863 5.923 1.00 91.31 104 LEU A O 1
ATOM 779 N N . GLU A 1 105 ? 1.065 -10.850 4.982 1.00 88.12 105 GLU A N 1
ATOM 780 C CA . GLU A 1 105 ? -0.080 -10.484 5.827 1.00 88.12 105 GLU A CA 1
ATOM 781 C C . GLU A 1 105 ? -1.237 -11.485 5.680 1.00 88.12 105 GLU A C 1
ATOM 783 O O . GLU A 1 105 ? -1.770 -11.960 6.683 1.00 88.12 105 GLU A O 1
ATOM 788 N N . GLN A 1 106 ? -1.587 -11.876 4.449 1.00 86.75 106 GLN A N 1
ATOM 789 C CA . GLN A 1 106 ? -2.639 -12.870 4.201 1.00 86.75 106 GLN A CA 1
ATOM 790 C C . GLN A 1 106 ? -2.294 -14.241 4.787 1.00 86.75 106 GLN A C 1
ATOM 792 O O . GLN A 1 106 ? -3.144 -14.893 5.397 1.00 86.75 106 GLN A O 1
ATOM 797 N N . ARG A 1 107 ? -1.046 -14.686 4.622 1.00 91.50 107 ARG A N 1
ATOM 798 C CA . ARG A 1 107 ? -0.579 -15.969 5.159 1.00 91.50 107 ARG A CA 1
ATOM 799 C C . ARG A 1 107 ? -0.546 -15.972 6.683 1.00 91.50 107 ARG A C 1
ATOM 801 O O . ARG A 1 107 ? -0.923 -16.977 7.277 1.00 91.50 107 ARG A O 1
ATOM 808 N N . LEU A 1 108 ? -0.134 -14.869 7.308 1.00 89.88 108 LEU A N 1
ATOM 809 C CA . LEU A 1 108 ? -0.168 -14.711 8.763 1.00 89.88 108 LEU A CA 1
ATOM 810 C C . LEU A 1 108 ? -1.605 -14.752 9.287 1.00 89.88 108 LEU A C 1
ATOM 812 O O . LEU A 1 108 ? -1.896 -15.567 10.156 1.00 89.88 108 LEU A O 1
ATOM 816 N N . ALA A 1 109 ? -2.518 -13.979 8.695 1.00 85.19 109 ALA A N 1
ATOM 817 C CA . ALA A 1 109 ? -3.925 -13.977 9.095 1.00 85.19 109 ALA A CA 1
ATOM 818 C C . ALA A 1 109 ? -4.578 -15.369 8.962 1.00 85.19 109 ALA A C 1
ATOM 820 O O . ALA A 1 109 ? -5.371 -15.780 9.814 1.00 85.19 109 ALA A O 1
ATOM 821 N N . ALA A 1 110 ? -4.226 -16.125 7.915 1.00 86.88 110 ALA A N 1
ATOM 822 C CA . ALA A 1 110 ? -4.693 -17.498 7.733 1.00 86.88 110 ALA A CA 1
ATOM 823 C C . ALA A 1 110 ? -4.181 -18.445 8.836 1.00 86.88 110 ALA A C 1
ATOM 825 O O . ALA A 1 110 ? -4.944 -19.279 9.322 1.00 86.88 110 ALA A O 1
ATOM 826 N N . LEU A 1 111 ? -2.918 -18.302 9.252 1.00 91.06 111 LEU A N 1
ATOM 827 C CA . LEU A 1 111 ? -2.328 -19.096 10.335 1.00 91.06 111 LEU A CA 1
ATOM 828 C C . LEU A 1 111 ? -2.921 -18.738 11.702 1.00 91.06 111 LEU A C 1
ATOM 830 O O . LEU A 1 111 ? -3.300 -19.635 12.447 1.00 91.06 111 LEU A O 1
ATOM 834 N N . GLU A 1 112 ? -3.069 -17.449 12.006 1.00 87.56 112 GLU A N 1
ATOM 835 C CA . GLU A 1 112 ? -3.683 -16.976 13.256 1.00 87.56 112 GLU A CA 1
ATOM 836 C C . GLU A 1 112 ? -5.127 -17.477 13.401 1.00 87.56 112 GLU A C 1
ATOM 838 O O . GLU A 1 112 ? -5.555 -17.878 14.484 1.00 87.56 112 GLU A O 1
ATOM 843 N N . THR A 1 113 ? -5.869 -17.519 12.290 1.00 84.31 113 THR A N 1
ATOM 844 C CA . THR A 1 113 ? -7.226 -18.081 12.255 1.00 84.31 113 THR A CA 1
ATOM 845 C C . THR A 1 113 ? -7.217 -19.594 12.488 1.00 84.31 113 THR A C 1
ATOM 847 O O . THR A 1 113 ? -8.079 -20.107 13.200 1.00 84.31 113 THR A O 1
ATOM 850 N N . ALA A 1 114 ? -6.253 -20.316 11.907 1.00 83.25 114 ALA A N 1
ATOM 851 C CA . ALA A 1 114 ? -6.130 -21.761 12.082 1.00 83.25 114 ALA A CA 1
ATOM 852 C C . ALA A 1 114 ? -5.794 -22.134 13.537 1.00 83.25 114 ALA A C 1
ATOM 854 O O . ALA A 1 114 ? -6.483 -22.968 14.115 1.00 83.25 114 ALA A O 1
ATOM 855 N N . GLU A 1 115 ? -4.820 -21.465 14.160 1.00 79.00 115 GLU A N 1
ATOM 856 C CA . GLU A 1 115 ? -4.445 -21.711 15.562 1.00 79.00 115 GLU A CA 1
ATOM 857 C C . GLU A 1 115 ? -5.539 -21.287 16.556 1.00 79.00 115 GLU A C 1
ATOM 859 O O . GLU A 1 115 ? -5.704 -21.905 17.610 1.00 79.00 115 GLU A O 1
ATOM 864 N N . GLY A 1 116 ? -6.305 -20.239 16.236 1.00 69.12 116 GLY A N 1
ATOM 865 C CA . GLY A 1 116 ? -7.433 -19.785 17.050 1.00 69.12 116 GLY A CA 1
ATOM 866 C C . GLY A 1 116 ? -8.631 -20.740 17.042 1.00 69.12 116 GLY A C 1
ATOM 867 O O . GLY A 1 116 ? -9.394 -20.746 18.001 1.00 69.12 116 GLY A O 1
ATOM 868 N N . ASN A 1 117 ? -8.780 -21.559 15.995 1.00 59.06 117 ASN A N 1
ATOM 86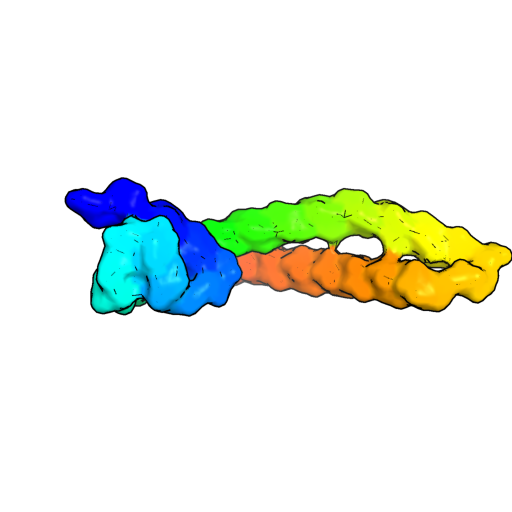9 C CA . ASN A 1 117 ? -9.841 -22.566 15.874 1.00 59.06 117 ASN A CA 1
ATOM 870 C C . ASN A 1 117 ? -9.500 -23.906 16.552 1.00 59.06 117 ASN A C 1
ATOM 872 O O . ASN A 1 117 ? -10.378 -24.756 16.698 1.00 59.06 117 ASN A O 1
ATOM 876 N N . GLU A 1 118 ? -8.238 -24.116 16.934 1.00 54.56 118 GLU A N 1
ATOM 877 C CA . GLU A 1 118 ? -7.759 -25.336 17.601 1.00 54.56 118 GLU A CA 1
ATOM 878 C C . GLU A 1 118 ? -7.756 -25.228 19.141 1.00 54.56 118 GLU A C 1
ATOM 880 O O . GLU A 1 118 ? -7.390 -26.189 19.823 1.00 54.56 118 GLU A O 1
ATOM 885 N N . ARG A 1 119 ? -8.171 -24.083 19.703 1.00 45.78 119 ARG A N 1
ATOM 886 C CA . ARG A 1 119 ? -8.298 -23.832 21.151 1.00 45.78 119 ARG A CA 1
ATOM 887 C C . ARG A 1 119 ? -9.753 -23.708 21.584 1.00 45.78 119 ARG A C 1
ATOM 889 O O . ARG A 1 119 ? -10.032 -24.131 22.729 1.00 45.78 119 ARG A O 1
#

pLDDT: mean 91.21, std 9.82, range [45.78, 98.19]

Radius of gyration: 20.02 Å; Cα contacts (8 Å, |Δi|>4): 88; chains: 1; bounding box: 48×42×49 Å

Secondary structure (DSSP, 8-state):
-HHHHHHHHHHHHHTT--HHHHHHHHTS-HHHHHHHHTSHHHHHHHHHHHHHHHHHHHHHHHHHHHHHHHHHHHHHH----HHHHHHHHHHHHHHHHHHHHHHHHHHHHHHHHHHHT--

Mean predicted aligned error: 5.73 Å

Foldseek 3Di:
DQVQLLVQLLLCVLVVHDLCVSCVSSVHDSVVSVVLVVPPVSVVSSPVSNLVVLVVVLVVLVVCLVVLVVQVVVCVVPVPDPVSVVVSVVSVVVSVVSVVVSVVVVVVVVVVVVVVVVD

Solvent-accessible surface area (backbone atoms only — not comparable to full-atom values): 6334 Å² total; per-residue (Å²): 122,64,78,83,28,45,62,43,27,33,55,30,44,34,72,68,44,52,60,63,56,13,11,60,64,24,74,50,52,48,70,56,45,54,59,41,63,72,34,68,68,52,44,50,51,20,51,54,52,29,52,53,54,49,53,53,50,42,54,52,38,57,67,47,37,60,61,25,51,49,50,49,57,55,40,76,85,34,93,75,52,68,69,58,41,50,52,23,51,53,49,49,53,51,34,52,52,54,47,52,52,52,53,51,51,53,54,49,54,52,49,56,54,53,59,63,73,76,110

Sequence (119 aa):
MTSRNRPAAVLALAQGRTNGQAAKAAGVSGRTILRWLDDPEFRQEVDGTRTELLHLAVGRLAAASTKAVDALVDALDNERGQARVQAARTLLDACLSLRESLDLEQRLAALETAEGNER

Nearest PD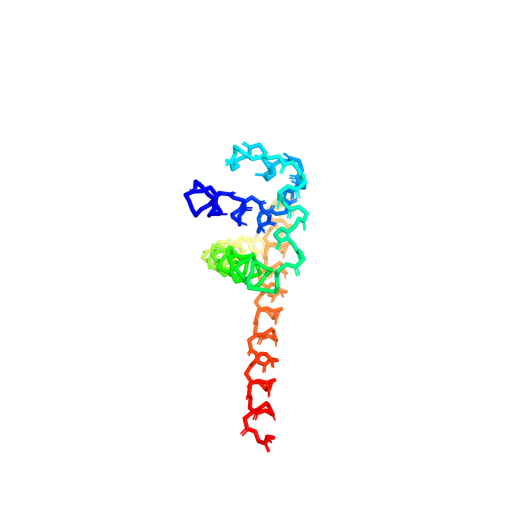B structures (foldseek):
  7rye-assembly1_G  TM=7.546E-01  e=3.200E+00  Salmonella enterica subsp. enterica serovar Typhimurium
  6zsj-assembly1_C  TM=3.355E-01  e=5.372E+00  Homo sapiens